Protein AF-K1RNR9-F1 (afdb_monomer)

Foldseek 3Di:
DFDWFFKWWAFPVGDIDTFIWRQDDDPVCVVVPWRWIQTPVRDIDTPNGTPDMDTDD

Nearest PDB structures (foldseek):
  1zq1-assembly1_B  TM=5.121E-01  e=3.565E-01  Pyrococcus abyssi
  2f4n-assembly1_C  TM=4.310E-01  e=7.041E-01  Methanocaldococcus jannaschii
  2f4n-assembly1_B  TM=4.276E-01  e=1.241E+00  Methanocaldococcus jannaschii
  6au2-assembly1_A  TM=4.513E-01  e=1.846E+00  Homo sapiens
  6bhi-assembly1_A  TM=4.366E-01  e=3.254E+00  Homo sapiens

Structure (mmCIF, N/CA/C/O backbone):
data_AF-K1RNR9-F1
#
_entry.id   AF-K1RNR9-F1
#
loop_
_atom_site.group_PDB
_atom_site.id
_atom_site.type_symbol
_atom_site.label_atom_id
_atom_site.label_alt_id
_atom_site.label_comp_id
_atom_site.label_asym_id
_atom_site.label_entity_id
_atom_site.label_seq_id
_atom_site.pdbx_PDB_ins_code
_atom_site.Cartn_x
_atom_site.Cartn_y
_atom_site.Cartn_z
_atom_site.occupancy
_atom_site.B_iso_or_equiv
_atom_site.auth_seq_id
_atom_site.auth_comp_id
_atom_site.auth_asym_id
_atom_site.auth_atom_id
_atom_site.pdbx_PDB_model_num
ATOM 1 N N . ASN A 1 1 ? 14.930 -0.250 -12.561 1.00 59.31 1 ASN A N 1
ATOM 2 C CA . ASN A 1 1 ? 14.162 -1.512 -12.531 1.00 59.31 1 ASN A CA 1
ATOM 3 C C . ASN A 1 1 ? 13.003 -1.319 -11.585 1.00 59.31 1 ASN A C 1
ATOM 5 O O . ASN A 1 1 ? 13.258 -1.184 -10.399 1.00 59.31 1 ASN A O 1
ATOM 9 N N . ALA A 1 2 ? 11.777 -1.246 -12.100 1.00 63.34 2 ALA A N 1
ATOM 10 C CA . ALA A 1 2 ? 10.596 -1.285 -11.245 1.00 63.34 2 ALA A CA 1
ATOM 11 C C . ALA A 1 2 ? 10.527 -2.675 -10.596 1.00 63.34 2 ALA A C 1
ATOM 13 O O . ALA A 1 2 ? 10.572 -3.679 -11.312 1.00 63.34 2 ALA A O 1
ATOM 14 N N . GLN A 1 3 ? 10.505 -2.734 -9.264 1.00 71.50 3 GLN A N 1
ATOM 15 C CA . GLN A 1 3 ? 10.271 -3.976 -8.530 1.00 71.50 3 GLN A CA 1
ATOM 16 C C . GLN A 1 3 ? 8.787 -4.060 -8.188 1.00 71.50 3 GLN A C 1
ATOM 18 O O . GLN A 1 3 ? 8.189 -3.098 -7.707 1.00 71.50 3 GLN A O 1
ATOM 23 N N . PHE A 1 4 ? 8.198 -5.205 -8.512 1.00 82.06 4 PHE A N 1
ATOM 24 C CA . PHE A 1 4 ? 6.805 -5.503 -8.228 1.00 82.06 4 PHE A CA 1
ATOM 25 C C . PHE A 1 4 ? 6.756 -6.321 -6.950 1.00 82.06 4 PHE A C 1
ATOM 27 O O . PHE A 1 4 ? 7.382 -7.379 -6.896 1.00 82.06 4 PHE A O 1
ATOM 34 N N . HIS A 1 5 ? 5.997 -5.846 -5.970 1.00 85.44 5 HIS A N 1
ATOM 35 C CA . HIS A 1 5 ? 5.790 -6.546 -4.712 1.00 85.44 5 HIS A CA 1
ATOM 36 C C . HIS A 1 5 ? 4.335 -6.945 -4.560 1.00 85.44 5 HIS A C 1
ATOM 38 O O . HIS A 1 5 ? 3.430 -6.191 -4.927 1.00 85.44 5 HIS A O 1
ATOM 44 N N . LYS A 1 6 ? 4.089 -8.123 -3.993 1.00 88.62 6 LYS A N 1
ATOM 45 C CA . LYS A 1 6 ? 2.760 -8.451 -3.487 1.00 88.62 6 LYS A CA 1
ATOM 46 C C . LYS A 1 6 ? 2.575 -7.736 -2.158 1.00 88.62 6 LYS A C 1
ATOM 48 O O . LYS A 1 6 ? 3.360 -7.934 -1.237 1.00 88.62 6 LYS A O 1
ATOM 53 N N . VAL A 1 7 ? 1.526 -6.935 -2.041 1.00 87.06 7 VAL A N 1
ATOM 54 C CA . VAL A 1 7 ? 1.255 -6.169 -0.827 1.00 87.06 7 VAL A CA 1
ATOM 55 C C . VAL A 1 7 ? -0.168 -6.388 -0.341 1.00 87.06 7 VAL A C 1
ATOM 57 O O . VAL A 1 7 ? -1.083 -6.665 -1.119 1.00 87.06 7 VAL A O 1
ATOM 60 N N . LYS A 1 8 ? -0.352 -6.240 0.966 1.00 90.06 8 LYS A N 1
ATOM 61 C CA . LYS A 1 8 ? -1.646 -6.049 1.605 1.00 90.06 8 LYS A CA 1
ATOM 62 C C . LYS A 1 8 ? -1.773 -4.581 1.985 1.00 90.06 8 LYS A C 1
ATOM 64 O O . LYS A 1 8 ? -1.018 -4.102 2.827 1.00 90.06 8 LYS A O 1
ATOM 69 N N . LEU A 1 9 ? -2.725 -3.886 1.377 1.00 87.81 9 LEU A N 1
ATOM 70 C CA . LEU A 1 9 ? -3.058 -2.502 1.695 1.00 87.81 9 LEU A CA 1
ATOM 71 C C . LEU A 1 9 ? -4.333 -2.466 2.526 1.00 87.81 9 LEU A C 1
ATOM 73 O O . LEU A 1 9 ? -5.306 -3.142 2.196 1.00 87.81 9 LEU A O 1
ATOM 77 N N . THR A 1 10 ? -4.327 -1.658 3.580 1.00 89.94 10 THR A N 1
ATOM 78 C CA . THR A 1 10 ? -5.530 -1.316 4.341 1.00 89.94 10 THR A CA 1
ATOM 79 C C . THR A 1 10 ? -5.827 0.161 4.135 1.00 89.94 10 THR A C 1
ATOM 81 O O . THR A 1 10 ? -4.990 1.005 4.454 1.00 89.94 10 THR A O 1
ATOM 84 N N . GLU A 1 11 ? -7.004 0.475 3.612 1.00 89.38 11 GLU A N 1
ATOM 85 C CA . GLU A 1 11 ? -7.490 1.846 3.479 1.00 89.38 11 GLU A CA 1
ATOM 86 C C . GLU A 1 11 ? -7.874 2.433 4.845 1.00 89.38 11 GLU A C 1
ATOM 88 O O . GLU A 1 11 ? -8.186 1.707 5.794 1.00 89.38 11 GLU A O 1
ATOM 93 N N . THR A 1 12 ? -7.930 3.761 4.955 1.00 88.94 12 THR A N 1
ATOM 94 C CA . THR A 1 12 ? -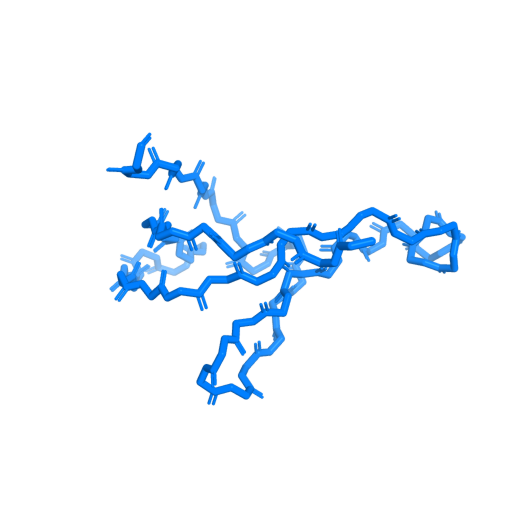8.391 4.445 6.180 1.00 88.94 12 THR A CA 1
ATOM 95 C C . THR A 1 12 ? -9.850 4.152 6.537 1.00 88.94 12 THR A C 1
ATOM 97 O O . THR A 1 12 ? -10.226 4.243 7.705 1.00 88.94 12 THR A O 1
ATOM 100 N N . ASN A 1 13 ? -10.670 3.731 5.569 1.00 90.50 13 ASN A N 1
ATOM 101 C CA . ASN A 1 13 ? -12.041 3.259 5.800 1.00 90.50 13 ASN A CA 1
ATOM 102 C C . ASN A 1 13 ? -12.124 1.788 6.277 1.00 90.50 13 ASN A C 1
ATOM 104 O O . ASN A 1 13 ? -13.221 1.298 6.549 1.00 90.50 13 ASN A O 1
ATOM 108 N N . GLY A 1 14 ? -10.990 1.085 6.385 1.00 89.44 14 GLY A N 1
ATOM 109 C CA . GLY A 1 14 ? -10.906 -0.314 6.809 1.00 89.44 14 GLY A CA 1
ATOM 110 C C . GLY A 1 14 ? -11.013 -1.354 5.688 1.00 89.44 14 GLY A C 1
ATOM 111 O O . GLY A 1 14 ? -10.940 -2.549 5.982 1.00 89.44 14 GLY A O 1
ATOM 112 N N . ALA A 1 15 ? -11.175 -0.951 4.423 1.00 90.00 15 ALA A N 1
ATOM 113 C CA . ALA A 1 15 ? -11.107 -1.864 3.284 1.00 90.00 15 ALA A CA 1
ATOM 114 C C . ALA A 1 15 ? -9.694 -2.446 3.140 1.00 90.00 15 ALA A C 1
ATOM 116 O O . ALA A 1 15 ? -8.701 -1.762 3.379 1.00 90.00 15 ALA A O 1
ATOM 117 N N . VAL A 1 16 ? -9.604 -3.722 2.758 1.00 90.31 16 VAL A N 1
ATOM 118 C CA . VAL A 1 16 ? -8.330 -4.434 2.610 1.00 90.31 16 VAL A CA 1
ATOM 119 C C . VAL A 1 16 ? -8.213 -4.990 1.200 1.00 90.31 16 VAL A C 1
ATOM 121 O O . VAL A 1 16 ? -9.092 -5.726 0.752 1.00 90.31 16 VAL A O 1
ATOM 124 N N . HIS A 1 17 ? -7.085 -4.708 0.553 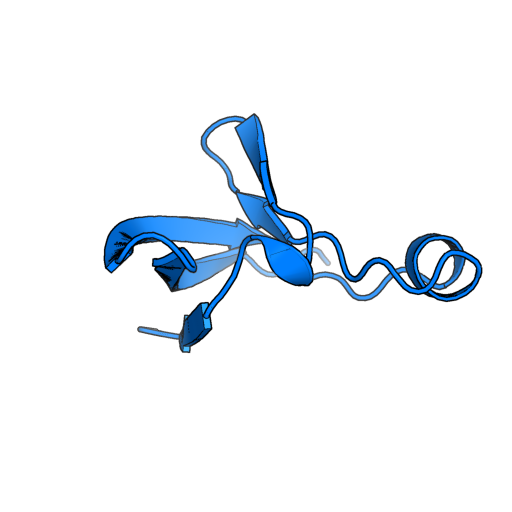1.00 86.38 17 HIS A N 1
ATOM 125 C CA . HIS A 1 17 ? -6.744 -5.188 -0.784 1.00 86.38 17 HIS A CA 1
ATOM 126 C C . HIS A 1 17 ? -5.457 -6.000 -0.736 1.00 86.38 17 HIS A C 1
ATOM 128 O O . HIS A 1 17 ? -4.526 -5.652 -0.010 1.00 86.38 17 HIS A O 1
ATOM 134 N N . ILE A 1 18 ? -5.398 -7.085 -1.506 1.00 88.62 18 ILE A N 1
ATOM 135 C CA . ILE A 1 18 ? -4.181 -7.884 -1.680 1.00 88.62 18 ILE A CA 1
ATOM 136 C C . ILE A 1 18 ? -3.857 -7.891 -3.161 1.00 88.62 18 ILE A C 1
ATOM 138 O O . ILE A 1 18 ? -4.525 -8.569 -3.936 1.00 88.62 18 ILE A O 1
ATOM 142 N N . GLU A 1 19 ? -2.830 -7.143 -3.538 1.00 85.38 19 GLU A N 1
ATOM 143 C CA . GLU A 1 19 ? -2.548 -6.819 -4.932 1.00 85.38 19 GLU A CA 1
ATOM 144 C C . GLU A 1 19 ? -1.042 -6.767 -5.188 1.00 85.38 19 GLU A C 1
ATOM 146 O O . GLU A 1 19 ? -0.232 -6.690 -4.261 1.00 85.38 19 GLU A O 1
ATOM 151 N N . THR A 1 20 ? -0.647 -6.799 -6.459 1.00 84.81 20 THR A N 1
ATOM 152 C CA . THR A 1 20 ? 0.732 -6.495 -6.852 1.00 84.81 20 THR A CA 1
ATOM 153 C C . THR A 1 20 ? 0.874 -4.987 -7.052 1.00 84.81 20 THR A C 1
ATOM 155 O O . THR A 1 20 ? 0.132 -4.391 -7.836 1.00 84.81 20 THR A O 1
ATOM 158 N N . ALA A 1 21 ? 1.824 -4.366 -6.361 1.00 79.31 21 ALA A N 1
ATOM 159 C CA . ALA A 1 21 ? 2.127 -2.942 -6.448 1.00 79.31 21 ALA A CA 1
ATOM 160 C C . ALA A 1 21 ? 3.536 -2.718 -6.998 1.00 79.31 21 ALA A C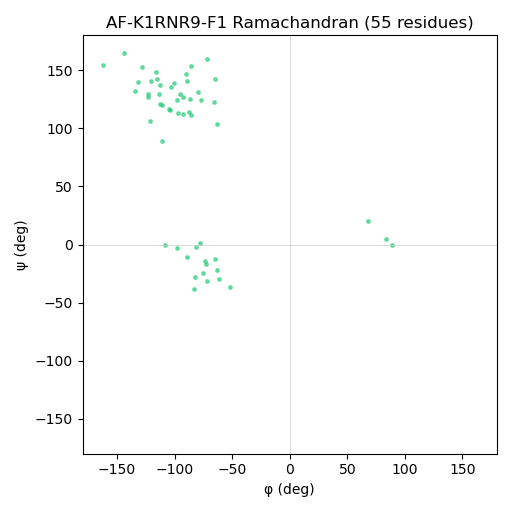 1
ATOM 162 O O . ALA A 1 21 ? 4.443 -3.519 -6.757 1.00 79.31 21 ALA A O 1
ATOM 163 N N . ILE A 1 22 ? 3.722 -1.614 -7.722 1.00 76.88 22 ILE A N 1
ATOM 164 C CA . ILE A 1 22 ? 5.057 -1.077 -7.982 1.00 76.88 22 ILE A CA 1
ATOM 165 C C . ILE A 1 22 ? 5.318 -0.054 -6.885 1.00 76.88 22 ILE A C 1
ATOM 167 O O . ILE A 1 22 ? 4.672 0.991 -6.843 1.00 76.88 22 ILE A O 1
ATOM 171 N N . LEU A 1 23 ? 6.264 -0.358 -6.002 1.00 70.12 23 LEU A N 1
ATOM 172 C CA . LEU A 1 23 ? 6.720 0.598 -5.001 1.00 70.12 23 LEU A CA 1
ATOM 173 C C . LEU A 1 23 ? 7.804 1.462 -5.648 1.00 70.12 23 LEU A C 1
ATOM 175 O O . LEU A 1 23 ? 8.880 0.964 -5.983 1.00 70.12 23 LEU A O 1
ATOM 179 N N . TYR A 1 24 ? 7.514 2.740 -5.867 1.00 64.81 24 TYR A N 1
ATOM 180 C CA . TYR A 1 24 ? 8.516 3.725 -6.248 1.00 64.81 24 TYR A CA 1
ATOM 181 C C . TYR A 1 24 ? 8.358 4.963 -5.368 1.00 64.81 24 TYR A C 1
ATOM 183 O O . TYR A 1 24 ? 7.248 5.376 -5.054 1.00 64.81 24 TYR A O 1
ATOM 191 N N . GLU A 1 25 ? 9.481 5.528 -4.950 1.00 52.94 25 GLU A N 1
ATOM 192 C CA . GLU A 1 25 ? 9.552 6.857 -4.354 1.00 52.94 25 GLU A CA 1
ATOM 193 C C . GLU A 1 25 ? 9.959 7.787 -5.502 1.00 52.94 25 GLU A C 1
ATOM 195 O O . GLU A 1 25 ? 11.030 7.591 -6.082 1.00 52.94 25 GLU A O 1
ATOM 200 N N . SER A 1 26 ? 9.084 8.702 -5.932 1.00 53.16 26 SER A N 1
ATOM 201 C CA . SER A 1 26 ? 9.460 9.708 -6.932 1.00 53.16 26 SER A CA 1
ATOM 202 C C . SER A 1 26 ? 9.758 11.039 -6.249 1.00 53.16 26 SER A C 1
ATOM 204 O O . SER A 1 26 ? 9.068 11.433 -5.310 1.00 53.16 26 SER A O 1
ATOM 206 N N . GLU A 1 27 ? 10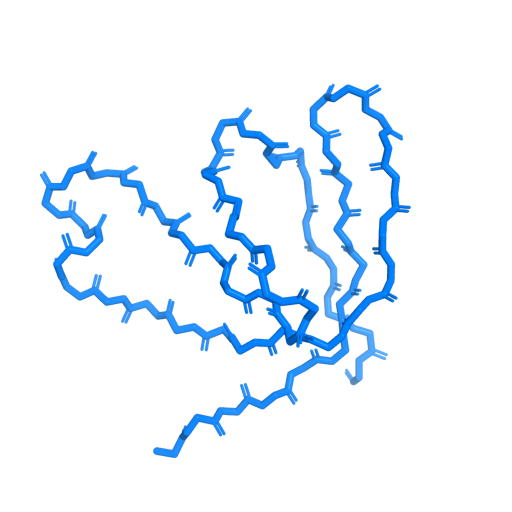.804 11.728 -6.713 1.00 52.22 27 GLU A N 1
ATOM 207 C CA . GLU A 1 27 ? 11.142 13.072 -6.228 1.00 52.22 27 GLU A CA 1
ATOM 208 C C . GLU A 1 27 ? 10.000 14.071 -6.517 1.00 52.22 27 GLU A C 1
ATOM 210 O O . GLU A 1 27 ? 9.758 14.961 -5.707 1.00 52.22 27 GLU A O 1
ATOM 215 N N . ASP A 1 28 ? 9.220 13.864 -7.586 1.00 51.75 28 ASP A N 1
ATOM 216 C CA . ASP A 1 28 ? 8.054 14.696 -7.932 1.00 51.75 28 ASP A CA 1
ATOM 217 C C . ASP A 1 28 ? 6.849 14.481 -6.984 1.00 51.75 28 ASP A C 1
ATOM 219 O O . ASP A 1 28 ? 6.110 15.421 -6.701 1.00 51.75 28 ASP A O 1
ATOM 223 N N . ASP A 1 29 ? 6.666 13.273 -6.431 1.00 52.53 29 ASP A N 1
ATOM 224 C CA . ASP A 1 29 ? 5.653 12.970 -5.398 1.00 52.53 29 ASP A CA 1
ATOM 225 C C . ASP A 1 29 ? 6.030 13.573 -4.022 1.00 52.53 29 ASP A C 1
ATOM 227 O O . ASP A 1 29 ? 5.189 13.708 -3.125 1.00 52.53 29 ASP A O 1
ATOM 231 N N . SER A 1 30 ? 7.300 13.962 -3.845 1.00 49.44 30 SER A N 1
ATOM 232 C CA . SER A 1 30 ? 7.813 14.541 -2.598 1.00 49.44 30 SER A CA 1
ATOM 233 C C . SER A 1 30 ? 7.535 16.045 -2.456 1.00 49.44 30 SER A C 1
ATOM 235 O O . SER A 1 30 ? 7.330 16.509 -1.333 1.00 49.44 30 SER A O 1
ATOM 237 N N . ASP A 1 31 ? 7.427 16.783 -3.570 1.00 50.19 31 ASP A N 1
ATOM 238 C CA . ASP A 1 31 ? 7.180 18.236 -3.579 1.00 50.19 31 ASP A CA 1
ATOM 239 C C . ASP A 1 31 ? 5.720 18.607 -3.235 1.00 50.19 31 ASP A C 1
ATOM 241 O O . ASP A 1 31 ? 5.470 19.685 -2.690 1.00 50.19 31 ASP A O 1
ATOM 245 N N . GLU A 1 32 ? 4.756 17.702 -3.458 1.00 52.59 32 GLU A N 1
ATOM 246 C CA . GLU A 1 32 ? 3.373 17.842 -2.958 1.00 52.59 32 GLU A CA 1
ATOM 247 C C . GLU A 1 32 ? 3.107 17.057 -1.657 1.00 52.59 32 GLU A C 1
ATOM 249 O O . GLU A 1 32 ? 2.025 17.159 -1.075 1.00 52.59 32 GLU A O 1
ATOM 254 N N . GLY A 1 33 ? 4.090 16.298 -1.156 1.00 51.00 33 GLY A N 1
ATOM 255 C CA . GLY A 1 33 ? 3.955 15.493 0.063 1.00 51.00 33 GLY A CA 1
ATOM 256 C C . GLY A 1 33 ? 2.994 14.305 -0.071 1.00 51.00 33 GLY A C 1
ATOM 257 O O . GLY A 1 33 ? 2.500 13.794 0.939 1.00 51.00 33 GLY A O 1
ATOM 258 N N . VAL A 1 34 ? 2.717 13.858 -1.297 1.00 52.81 34 VAL A N 1
ATOM 259 C CA . VAL A 1 34 ? 1.782 12.767 -1.583 1.00 52.81 34 VAL A CA 1
ATOM 260 C C . VAL A 1 34 ? 2.579 11.575 -2.088 1.00 52.81 34 VAL A C 1
ATOM 262 O O . VAL A 1 34 ? 2.781 11.408 -3.282 1.00 52.81 34 VAL A O 1
ATOM 265 N N . ALA A 1 35 ? 3.030 10.716 -1.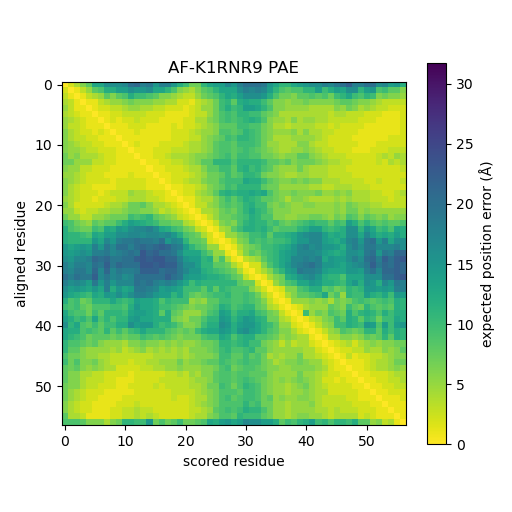174 1.00 53.94 35 ALA A N 1
ATOM 266 C CA . ALA A 1 35 ? 3.580 9.422 -1.558 1.00 53.94 35 ALA A CA 1
ATO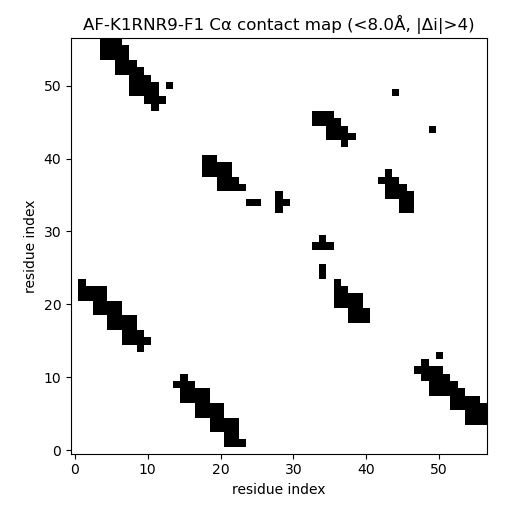M 267 C C . ALA A 1 35 ? 2.469 8.590 -2.225 1.00 53.94 35 ALA A C 1
ATOM 269 O O . ALA A 1 35 ? 1.562 8.086 -1.558 1.00 53.94 35 ALA A O 1
ATOM 270 N N . THR A 1 36 ? 2.520 8.486 -3.551 1.00 61.69 36 THR A N 1
ATOM 271 C CA . THR A 1 36 ? 1.516 7.778 -4.347 1.00 61.69 36 THR A CA 1
ATOM 272 C C . THR A 1 36 ? 1.951 6.333 -4.563 1.00 61.69 36 THR A C 1
ATOM 274 O O . THR A 1 36 ? 3.044 6.073 -5.060 1.00 61.69 36 THR A O 1
ATOM 277 N N . ILE A 1 37 ? 1.092 5.365 -4.230 1.00 67.06 37 ILE A N 1
ATOM 278 C CA . ILE A 1 37 ? 1.365 3.944 -4.502 1.00 67.06 37 ILE A CA 1
ATOM 279 C C . ILE A 1 37 ? 0.522 3.488 -5.685 1.00 67.06 37 ILE A C 1
ATOM 281 O O . ILE A 1 37 ? -0.710 3.503 -5.636 1.00 67.06 37 ILE A O 1
ATOM 285 N N . GLY A 1 38 ? 1.214 3.095 -6.757 1.00 64.19 38 GLY A N 1
ATOM 286 C CA . GLY A 1 38 ? 0.617 2.573 -7.979 1.00 64.19 38 GLY A CA 1
ATOM 287 C C . GLY A 1 38 ? 0.408 1.064 -7.898 1.00 64.19 38 GLY A C 1
ATOM 288 O O . GLY A 1 38 ? 1.365 0.282 -7.871 1.00 64.19 38 GLY A O 1
ATOM 289 N N . PHE A 1 39 ? -0.852 0.641 -7.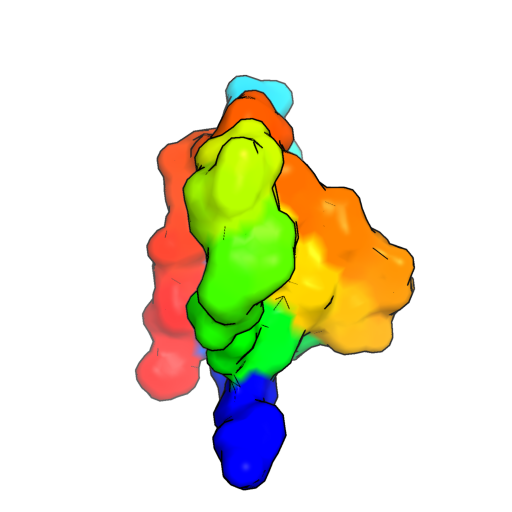903 1.00 66.25 39 PHE A N 1
ATOM 290 C CA . PHE A 1 39 ? -1.211 -0.768 -7.980 1.00 66.25 39 PHE A CA 1
ATOM 291 C C . PHE A 1 39 ? -1.374 -1.219 -9.430 1.00 66.25 39 PHE A C 1
ATOM 293 O O . PHE A 1 39 ? -1.841 -0.481 -10.296 1.00 66.25 39 PHE A O 1
ATOM 300 N N . THR A 1 40 ? -1.026 -2.477 -9.706 1.00 62.75 40 THR A N 1
ATOM 301 C CA . THR A 1 40 ? -1.156 -3.075 -11.051 1.00 62.75 40 THR A CA 1
ATOM 302 C C . THR A 1 40 ? -2.605 -3.194 -11.536 1.00 62.75 40 THR A C 1
ATOM 304 O O . THR A 1 40 ? -2.835 -3.398 -12.726 1.00 62.75 40 THR A O 1
ATOM 307 N N . ASN A 1 41 ? -3.582 -3.003 -10.646 1.00 61.16 41 ASN A N 1
ATOM 308 C CA . ASN A 1 41 ? -5.004 -2.903 -10.974 1.00 61.16 41 ASN A CA 1
ATOM 309 C C . ASN A 1 41 ? -5.409 -1.524 -11.548 1.00 61.16 41 ASN A C 1
ATOM 311 O O . ASN A 1 41 ? -6.583 -1.314 -11.846 1.00 61.16 41 ASN A O 1
ATOM 315 N N . GLY A 1 42 ? -4.459 -0.596 -11.719 1.00 62.69 42 GLY A N 1
ATOM 316 C CA . GLY A 1 42 ? -4.695 0.740 -12.271 1.00 62.69 42 GLY A CA 1
ATOM 317 C C . GLY A 1 42 ? -5.187 1.768 -11.251 1.00 62.69 42 GLY A C 1
ATOM 318 O O . GLY A 1 42 ? -5.496 2.893 -11.641 1.00 62.69 42 GLY A O 1
ATOM 319 N N . TYR A 1 43 ? -5.257 1.404 -9.966 1.00 68.88 43 TYR A N 1
ATOM 320 C CA . TYR A 1 43 ? -5.588 2.327 -8.887 1.00 68.88 43 TYR A CA 1
ATOM 321 C C . TYR A 1 43 ? -4.337 2.998 -8.319 1.00 68.88 43 TYR A C 1
ATOM 323 O O . TYR A 1 43 ? -3.291 2.371 -8.127 1.00 68.88 43 TYR A O 1
ATOM 331 N N . TYR A 1 44 ? -4.495 4.281 -8.015 1.00 73.12 44 TYR A N 1
ATOM 332 C CA . TYR A 1 44 ? -3.520 5.110 -7.324 1.00 73.12 44 TYR A CA 1
ATOM 333 C C . TYR A 1 44 ? -4.118 5.485 -5.973 1.00 73.12 44 TYR A C 1
ATOM 335 O O . TYR A 1 44 ? -5.261 5.938 -5.926 1.00 73.12 44 TYR A O 1
ATOM 343 N N . TYR A 1 45 ? -3.359 5.281 -4.900 1.00 72.62 45 TYR A N 1
ATOM 344 C CA . TYR A 1 45 ? -3.765 5.676 -3.552 1.00 72.62 45 TYR A CA 1
ATOM 345 C C . TYR A 1 45 ? -2.863 6.795 -3.059 1.00 72.62 45 TYR A C 1
ATOM 347 O O . TYR A 1 45 ? -1.640 6.724 -3.220 1.00 72.62 45 TYR A O 1
ATOM 355 N N . ARG A 1 46 ? -3.471 7.797 -2.430 1.00 74.88 46 ARG A N 1
ATOM 356 C CA . ARG A 1 46 ? -2.770 8.860 -1.709 1.00 74.88 46 ARG A CA 1
ATOM 357 C C . ARG A 1 46 ? -2.468 8.413 -0.284 1.00 74.88 46 ARG A C 1
ATOM 359 O O . ARG A 1 46 ? -3.206 7.614 0.284 1.00 74.88 46 ARG A O 1
ATOM 366 N N . THR A 1 47 ? -1.420 8.955 0.333 1.00 74.25 47 THR A N 1
ATOM 367 C CA . THR A 1 47 ? -1.028 8.601 1.710 1.00 74.25 47 THR A CA 1
ATOM 368 C C . THR A 1 47 ? -2.180 8.703 2.720 1.00 74.25 47 THR A C 1
ATOM 370 O O . THR A 1 47 ? -2.275 7.875 3.619 1.00 74.25 47 THR A O 1
ATOM 373 N N . ASP A 1 48 ? -3.074 9.688 2.581 1.00 80.31 48 ASP A N 1
ATOM 374 C CA . ASP A 1 48 ? -4.225 9.904 3.472 1.00 80.31 48 ASP A CA 1
ATOM 375 C C . ASP A 1 48 ? -5.366 8.887 3.279 1.00 80.31 48 ASP A C 1
ATOM 377 O O . ASP A 1 48 ? -6.246 8.755 4.133 1.00 80.31 48 ASP A O 1
ATOM 381 N N . GLU A 1 49 ? -5.339 8.127 2.188 1.00 82.19 49 GLU A N 1
ATOM 382 C CA . GLU A 1 49 ? -6.278 7.041 1.898 1.00 82.19 49 GLU A CA 1
ATOM 383 C C . GLU A 1 49 ? -5.780 5.702 2.458 1.00 82.19 49 GLU A C 1
ATOM 385 O O . GLU A 1 49 ? -6.545 4.741 2.541 1.00 82.19 49 GLU A O 1
ATOM 390 N N . ILE A 1 50 ? -4.523 5.640 2.906 1.00 83.44 50 ILE A N 1
ATOM 391 C CA . ILE A 1 50 ? -3.835 4.414 3.306 1.00 83.44 50 ILE A CA 1
ATOM 392 C C . ILE A 1 50 ? -3.602 4.418 4.815 1.00 83.44 50 ILE A C 1
ATOM 394 O O . ILE A 1 50 ? -2.887 5.251 5.362 1.00 83.44 50 ILE A O 1
ATOM 398 N N . SER A 1 51 ? -4.159 3.427 5.506 1.00 86.94 51 SER A N 1
ATOM 399 C CA . SER A 1 51 ? -3.864 3.194 6.919 1.00 86.94 51 SER A CA 1
ATOM 400 C C . SER A 1 51 ? -2.586 2.382 7.121 1.00 86.94 51 SER A C 1
ATOM 402 O O . SER A 1 51 ? -1.872 2.611 8.096 1.00 86.94 51 SER A O 1
ATOM 404 N N . SER A 1 52 ? -2.330 1.381 6.276 1.00 86.69 52 SER A N 1
ATOM 405 C CA . SER A 1 52 ? -1.136 0.537 6.371 1.00 86.69 52 SER A CA 1
ATOM 406 C C . SER A 1 52 ? -0.870 -0.223 5.078 1.00 86.69 52 SER A C 1
ATOM 408 O O . SER A 1 52 ? -1.791 -0.517 4.312 1.00 86.69 52 SER A O 1
ATOM 410 N N . ILE A 1 53 ? 0.402 -0.568 4.862 1.00 84.88 53 ILE A N 1
ATOM 411 C CA . ILE A 1 53 ? 0.850 -1.440 3.775 1.00 84.88 53 ILE A CA 1
ATOM 412 C C . ILE A 1 53 ? 1.840 -2.450 4.333 1.00 84.8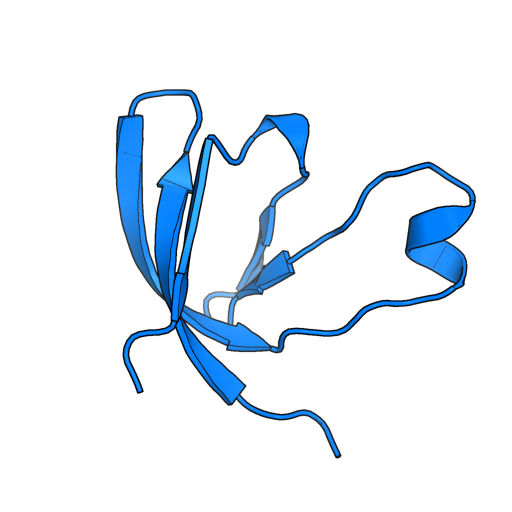8 53 ILE A C 1
ATOM 414 O O . ILE A 1 53 ? 2.768 -2.096 5.056 1.00 84.88 53 ILE A O 1
ATOM 418 N N . GLU A 1 54 ? 1.627 -3.710 3.980 1.00 88.50 54 GLU A N 1
ATOM 419 C CA . GLU A 1 54 ? 2.465 -4.844 4.350 1.00 88.50 54 GLU A CA 1
ATOM 420 C C . GLU A 1 54 ? 2.946 -5.542 3.072 1.00 88.50 54 GLU A C 1
ATOM 422 O O . GLU A 1 54 ? 2.130 -5.894 2.220 1.00 88.50 54 GLU A O 1
ATOM 427 N N . ILE A 1 55 ? 4.259 -5.736 2.929 1.00 88.88 55 ILE A N 1
ATOM 428 C CA . ILE A 1 55 ? 4.849 -6.535 1.844 1.00 88.88 55 ILE A CA 1
ATOM 429 C C . ILE A 1 55 ? 4.723 -8.016 2.223 1.00 88.88 55 ILE A C 1
ATOM 431 O O . ILE A 1 55 ? 5.032 -8.391 3.352 1.00 88.88 55 ILE A O 1
ATOM 435 N N . LEU A 1 56 ? 4.226 -8.840 1.299 1.00 89.06 56 LEU A N 1
ATOM 436 C CA 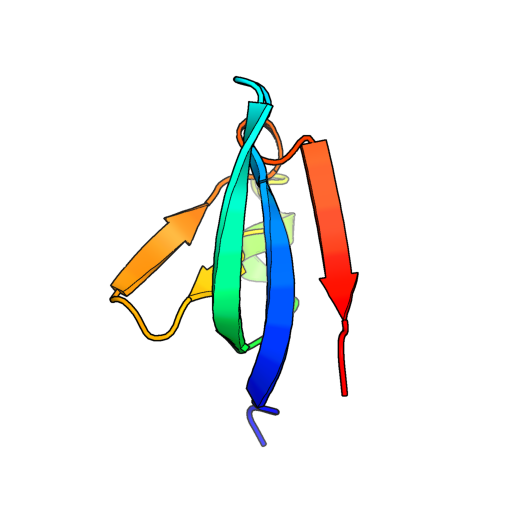. LEU A 1 56 ? 3.881 -10.247 1.533 1.00 89.06 56 LEU A CA 1
ATOM 437 C C . LEU A 1 56 ? 4.834 -11.251 0.864 1.00 89.06 56 LEU A C 1
ATOM 439 O O . LEU A 1 56 ? 4.579 -12.456 0.955 1.00 89.06 56 LEU A O 1
ATOM 443 N N . ASP A 1 57 ? 5.847 -10.779 0.140 1.00 86.19 57 ASP A N 1
ATOM 444 C CA . ASP A 1 57 ? 6.856 -11.612 -0.529 1.00 86.19 57 ASP A CA 1
ATOM 445 C C . ASP A 1 57 ? 8.198 -11.688 0.212 1.00 86.19 57 ASP A C 1
ATOM 447 O O . ASP A 1 57 ? 8.450 -10.857 1.115 1.00 86.19 57 ASP A O 1
#

Secondary structure (DSSP, 8-state):
-PPEEEEEEEETTS-EEEEEEE----HHHHHTT---EEETTS-EE-GGGEEEEEE--

pLDDT: mean 74.02, std 14.16, range [49.44, 90.5]

Solvent-accessible surface area (backbone atoms only — not comparable to full-atom values): 3459 Å² total; per-residue (Å²): 132,91,52,76,41,44,30,40,39,29,30,64,88,68,53,75,49,78,45,51,26,43,75,62,90,52,76,76,36,56,78,77,68,39,61,53,46,42,34,77,88,76,50,73,43,48,51,87,50,46,65,46,78,42,80,74,118

Sequence (57 aa):
NAQFHKVKLTETNGAVHIETAILYESEDDSDEGVATIGFTNGYYYRTDEISSIEILD

Mean predicted aligned error: 7.4 Å

Radius of gyration: 11.04 Å; Cα contacts (8 Å, |Δi|>4): 106; chains: 1; bounding box: 26×30×19 Å

Organism: NCBI:txid408170